Protein AF-A0A090T5P1-F1 (afdb_monomer_lite)

Secondary structure (DSSP, 8-state):
--HHHHHHHTT--SS--HHHHHHHHHHHHHHS-GGGT--HHHHHHHHHHHHHHHHHHHHHHHHHHHHHHHHHHHHHHHHHHHHHHHHHHHHHHHHHHHHHHHHHHHHHHHHHHHHHHHHHHHHHSS---GGGGGGSS--

Organism: NCBI:txid990268

pLDDT: mean 78.49, std 16.16, range [40.44, 96.19]

InterPro domains:
  IPR001623 DnaJ domain [PF00226] (8-58)
  IPR001623 DnaJ domain [PS50076] (5-86)
  IPR001623 DnaJ domain [SM00271] (4-58)
  IPR001623 DnaJ domain [cd06257] (8-54)
  IPR036869 Chaperone J-domain superfamily [G3DSA:1.10.287.110] (1-59)
  IPR036869 Chaperone J-domain superfamily [SSF46565] (5-59)

Sequence (139 aa):
MNYNEAVDILELPENYNESDINRSFRKLASKYHPDKGGDSEYMKKIIEAKQVLDQENLKNTGLTVKQLEIALQTIETKKTELEKYERVVRKLESVATTRVVGSLKSKKSMAYIASASFLGATFLSKEVPKEIFLYLLPT

Radius of gyration: 42.37 Å; chains: 1; bounding box: 67×35×111 Å

Foldseek 3Di:
DDLVLLCVLLVHDPDDDPVSLVVSLVVVCVVQPVVVVHDPVSNVSSVVSSVVVVVVVVVVVVVVVVVVVVVVVVVVVVVVVVVVVVVVVVVVVVVVVCVVVVVVVVVVVVVVVVVVVVVVVCVVDPDDDPPVVVVPDDD

Structure (mmCIF, N/CA/C/O backbone):
data_AF-A0A090T5P1-F1
#
_entry.id   AF-A0A090T5P1-F1
#
loop_
_atom_site.group_PDB
_atom_site.id
_atom_site.type_symbol
_atom_site.label_atom_id
_atom_site.label_alt_id
_atom_site.label_comp_id
_atom_site.label_asym_id
_atom_site.label_entity_id
_atom_site.label_seq_id
_atom_site.pdbx_PDB_ins_code
_atom_site.Cartn_x
_atom_site.Cartn_y
_atom_site.Cartn_z
_atom_site.occupancy
_atom_site.B_iso_or_equiv
_atom_site.auth_seq_id
_atom_site.auth_comp_id
_atom_site.auth_asym_id
_atom_site.auth_atom_id
_atom_site.pdbx_PDB_model_num
ATOM 1 N N . MET A 1 1 ? -11.195 -12.511 20.544 1.00 84.81 1 MET A N 1
ATOM 2 C CA . MET A 1 1 ? -12.385 -12.229 19.709 1.00 84.81 1 MET A CA 1
ATOM 3 C C . MET A 1 1 ? -12.163 -12.633 18.251 1.00 84.81 1 MET A C 1
ATOM 5 O O . MET A 1 1 ? -11.010 -12.631 17.830 1.00 84.81 1 MET A O 1
ATOM 9 N N . ASN A 1 2 ? -13.208 -12.976 17.485 1.00 92.88 2 ASN A N 1
ATOM 10 C CA . ASN A 1 2 ? -13.101 -13.237 16.032 1.00 92.88 2 ASN A CA 1
ATOM 11 C C . ASN A 1 2 ? -13.304 -11.947 15.196 1.00 92.88 2 ASN A C 1
ATOM 13 O O . ASN A 1 2 ? -13.854 -10.972 15.699 1.00 92.88 2 ASN A O 1
ATOM 17 N N . TYR A 1 3 ? -12.896 -11.933 13.921 1.00 90.81 3 TYR A N 1
ATOM 18 C CA . TYR A 1 3 ? -13.059 -10.786 13.014 1.00 90.81 3 TYR A CA 1
ATOM 19 C C . TYR A 1 3 ? -14.531 -10.404 12.816 1.00 90.81 3 TYR A C 1
ATOM 21 O O . TYR A 1 3 ? -14.889 -9.256 13.045 1.00 90.81 3 TYR A O 1
ATOM 29 N N . ASN A 1 4 ? -15.397 -11.367 12.477 1.00 92.94 4 ASN A N 1
ATOM 30 C CA . ASN A 1 4 ? -16.831 -11.103 12.276 1.00 92.94 4 ASN A CA 1
ATOM 31 C C . ASN A 1 4 ? -17.483 -10.541 13.548 1.00 92.94 4 ASN A C 1
ATOM 33 O O . ASN A 1 4 ? -18.231 -9.576 13.500 1.00 92.94 4 ASN A O 1
ATOM 37 N N . GLU A 1 5 ? -17.103 -11.085 14.703 1.00 93.94 5 GLU A N 1
ATOM 38 C CA . GLU A 1 5 ? -17.575 -10.610 16.003 1.00 93.94 5 GLU A CA 1
ATOM 39 C C . GLU A 1 5 ? -17.116 -9.165 16.285 1.00 93.94 5 GLU A C 1
ATOM 41 O O . GLU A 1 5 ? -17.871 -8.368 16.833 1.00 93.94 5 GLU A O 1
ATOM 46 N N . ALA A 1 6 ? -15.904 -8.788 15.863 1.00 93.88 6 ALA A N 1
ATOM 47 C CA . ALA A 1 6 ? -15.414 -7.414 15.963 1.00 93.88 6 ALA A CA 1
ATOM 48 C C . ALA A 1 6 ? -16.170 -6.433 15.051 1.00 93.88 6 ALA A C 1
ATOM 50 O O . ALA A 1 6 ? -16.408 -5.293 15.458 1.00 93.88 6 ALA A O 1
ATOM 51 N N . VAL A 1 7 ? -16.558 -6.869 13.847 1.00 94.56 7 VAL A N 1
ATOM 52 C CA . VAL A 1 7 ? -17.404 -6.095 12.920 1.00 94.56 7 VAL A CA 1
ATOM 53 C C . VAL A 1 7 ? -18.777 -5.845 13.537 1.00 94.56 7 VAL A C 1
ATOM 55 O O . VAL A 1 7 ? -19.234 -4.700 13.563 1.00 94.56 7 VAL A O 1
ATOM 58 N N . ASP A 1 8 ? -19.377 -6.889 14.111 1.00 95.12 8 ASP A N 1
ATOM 59 C CA . ASP A 1 8 ? -20.685 -6.819 14.760 1.00 95.12 8 ASP A CA 1
ATOM 60 C C . ASP A 1 8 ? -20.659 -5.902 15.996 1.00 95.12 8 ASP A C 1
ATOM 62 O O . ASP A 1 8 ? -21.525 -5.041 16.152 1.00 95.12 8 ASP A O 1
ATOM 66 N N . ILE A 1 9 ? -19.636 -6.017 16.856 1.00 94.81 9 ILE A N 1
ATOM 67 C CA . ILE A 1 9 ? -19.491 -5.191 18.073 1.00 94.81 9 ILE A CA 1
ATOM 68 C C . ILE A 1 9 ? -19.323 -3.705 17.749 1.00 94.81 9 ILE A C 1
ATOM 70 O O . ILE A 1 9 ? -19.793 -2.852 18.505 1.00 94.81 9 ILE A O 1
ATOM 74 N N . LEU A 1 10 ? -18.639 -3.383 16.650 1.00 94.44 10 LEU A N 1
ATOM 75 C CA . LEU A 1 10 ? -18.461 -2.004 16.197 1.00 94.44 10 LEU A CA 1
ATOM 76 C C . LEU A 1 10 ? -19.612 -1.505 15.313 1.00 94.44 10 LEU A C 1
ATOM 78 O O . LEU A 1 10 ? -19.550 -0.363 14.854 1.00 94.44 10 LEU A O 1
ATOM 82 N N . GLU A 1 11 ? -20.657 -2.315 15.112 1.00 94.31 11 GLU A N 1
ATOM 83 C CA . GLU A 1 11 ? -21.839 -1.985 14.308 1.00 94.31 11 GLU A CA 1
ATOM 84 C C . GLU A 1 11 ? -21.453 -1.469 12.908 1.00 94.31 11 GLU A C 1
ATOM 86 O O . GLU A 1 11 ? -21.958 -0.446 12.433 1.00 94.31 11 GLU A O 1
ATOM 91 N N . LEU A 1 12 ? -20.483 -2.130 12.269 1.00 94.06 12 LEU A N 1
ATOM 92 C CA . LEU A 1 12 ? -19.967 -1.706 10.970 1.00 94.06 12 LEU A CA 1
ATOM 93 C C . LEU A 1 12 ? -20.847 -2.231 9.821 1.00 94.06 12 LEU A C 1
ATOM 95 O O . LEU A 1 12 ? -21.347 -3.353 9.891 1.00 94.06 12 LEU A O 1
ATOM 99 N N . PRO A 1 13 ? -21.052 -1.439 8.751 1.00 92.56 13 PRO A N 1
ATOM 100 C CA . PRO A 1 13 ? -21.751 -1.903 7.551 1.00 92.56 13 PRO A CA 1
ATOM 101 C C . PRO A 1 13 ? -20.915 -2.950 6.805 1.00 92.56 13 PRO A C 1
ATOM 103 O O . PRO A 1 13 ? -19.706 -2.969 6.970 1.00 92.56 13 PRO A O 1
ATOM 106 N N . GLU A 1 14 ? -21.508 -3.755 5.914 1.00 87.56 14 GLU A N 1
ATOM 107 C CA . GLU A 1 14 ? -20.776 -4.791 5.148 1.00 87.56 14 GLU A CA 1
ATOM 108 C C . GLU A 1 14 ? -19.552 -4.259 4.385 1.00 87.56 14 GLU A C 1
ATOM 110 O O . GLU A 1 14 ? -18.565 -4.969 4.209 1.00 87.56 14 GLU A O 1
ATOM 115 N N . ASN A 1 15 ? -19.608 -3.004 3.934 1.00 88.81 15 ASN A N 1
ATOM 116 C CA . ASN A 1 15 ? -18.547 -2.364 3.168 1.00 88.81 15 ASN A CA 1
ATOM 117 C C . ASN A 1 15 ? -18.057 -1.121 3.918 1.00 88.81 15 ASN A C 1
ATOM 119 O O . ASN A 1 15 ? -18.486 0.003 3.651 1.00 88.81 15 ASN A O 1
ATOM 123 N N . TYR A 1 16 ? -17.215 -1.349 4.922 1.00 91.62 16 TYR A N 1
ATOM 124 C CA . TYR A 1 16 ? -16.675 -0.316 5.799 1.00 91.62 16 TYR A CA 1
ATOM 125 C C . TYR A 1 16 ? -15.216 -0.001 5.462 1.00 91.62 16 TYR A C 1
ATOM 127 O O . TYR A 1 16 ? -14.460 -0.854 4.999 1.00 91.62 16 TYR A O 1
ATOM 135 N N . A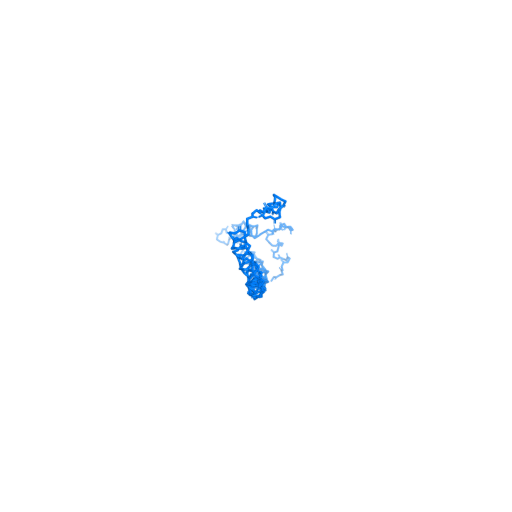SN A 1 17 ? -14.797 1.236 5.724 1.00 90.38 17 ASN A N 1
ATOM 136 C CA . ASN A 1 17 ? -13.400 1.654 5.619 1.00 90.38 17 ASN A CA 1
ATOM 137 C C . ASN A 1 17 ? -12.786 1.921 7.009 1.00 90.38 17 ASN A C 1
ATOM 139 O O . ASN A 1 17 ? -13.470 1.940 8.031 1.00 90.38 17 ASN A O 1
ATOM 143 N N . GLU A 1 18 ? -11.479 2.182 7.063 1.00 90.44 18 GLU A N 1
ATOM 144 C CA . GLU A 1 18 ? -10.773 2.471 8.321 1.00 90.44 18 GLU A CA 1
ATOM 145 C C . GLU A 1 18 ? -11.313 3.716 9.054 1.00 90.44 18 GLU A C 1
ATOM 147 O O . GLU A 1 18 ? -11.302 3.797 10.288 1.00 90.44 18 GLU A O 1
ATOM 152 N N . SER A 1 19 ? -11.834 4.697 8.315 1.00 91.44 19 SER A N 1
ATOM 153 C CA . SER A 1 19 ? -12.461 5.877 8.914 1.00 91.44 19 SER A CA 1
ATOM 154 C C . SER A 1 19 ? -13.787 5.534 9.604 1.00 91.44 19 SER A C 1
ATOM 156 O O . SER A 1 19 ? -14.086 6.110 10.652 1.00 91.44 19 SER A O 1
ATOM 158 N N . ASP A 1 20 ? -14.534 4.555 9.084 1.00 93.44 20 ASP A N 1
ATOM 159 C CA . ASP A 1 20 ? -15.778 4.059 9.674 1.00 93.44 20 ASP A CA 1
ATOM 160 C C . ASP A 1 20 ? -15.498 3.297 10.972 1.00 93.44 20 ASP A C 1
ATOM 162 O O . ASP A 1 20 ? -16.147 3.568 11.982 1.00 93.44 20 ASP A O 1
ATOM 166 N N . ILE A 1 21 ? -14.452 2.458 10.997 1.00 94.00 21 ILE A N 1
ATOM 167 C CA . ILE A 1 21 ? -13.966 1.781 12.218 1.00 94.00 21 ILE A CA 1
ATOM 168 C C . ILE A 1 21 ? -13.688 2.811 13.317 1.00 94.00 21 ILE A C 1
ATOM 170 O O . ILE A 1 21 ? -14.208 2.722 14.431 1.00 94.00 21 ILE A O 1
ATOM 174 N N . ASN A 1 22 ? -12.895 3.836 12.995 1.00 93.94 22 ASN A N 1
ATOM 175 C CA . ASN A 1 22 ? -12.515 4.874 13.949 1.00 93.94 22 ASN A CA 1
ATOM 176 C C . ASN A 1 22 ? -13.709 5.726 14.402 1.00 93.94 22 ASN A C 1
ATOM 178 O O . ASN A 1 22 ? -13.778 6.136 15.565 1.00 93.94 22 ASN A O 1
ATOM 182 N N . ARG A 1 23 ? -14.660 5.995 13.503 1.00 95.44 23 ARG A N 1
ATOM 183 C CA . ARG A 1 23 ? -15.884 6.741 13.808 1.00 95.44 23 ARG A CA 1
ATOM 184 C C . ARG A 1 23 ? -16.789 5.954 14.756 1.00 95.44 23 ARG A C 1
ATOM 186 O O . ARG A 1 23 ? -17.184 6.499 15.790 1.00 95.44 23 ARG A O 1
ATOM 193 N N . SER A 1 24 ? -17.091 4.697 14.433 1.00 95.75 24 SER A N 1
ATOM 194 C CA . SER A 1 24 ? -17.934 3.828 15.260 1.00 95.75 24 SER A CA 1
ATOM 195 C C . SER A 1 24 ? -17.309 3.575 16.626 1.00 95.75 24 SER A C 1
ATOM 197 O O . SER A 1 24 ? -17.985 3.735 17.642 1.00 95.75 24 SER A O 1
ATOM 199 N N . PHE A 1 25 ? -15.998 3.321 16.679 1.00 96.19 25 PHE A N 1
ATOM 200 C CA . PHE A 1 25 ? -15.274 3.183 17.940 1.00 96.19 25 PHE A CA 1
ATOM 201 C C . PHE A 1 25 ? -15.433 4.418 18.833 1.00 96.19 25 PHE A C 1
ATOM 203 O O . PHE A 1 25 ? -15.813 4.290 19.991 1.00 96.19 25 PHE A O 1
ATOM 210 N N . ARG A 1 26 ? -15.209 5.632 18.308 1.00 95.50 26 ARG A N 1
ATOM 211 C CA . ARG A 1 26 ? -15.361 6.875 19.093 1.00 95.50 26 ARG A CA 1
ATOM 212 C C . ARG A 1 26 ? -16.794 7.072 19.591 1.00 95.50 26 ARG A C 1
ATOM 214 O O . ARG A 1 26 ? -16.994 7.502 20.728 1.00 95.50 26 ARG A O 1
ATOM 221 N N . LYS A 1 27 ? -17.783 6.754 18.750 1.00 95.19 27 LYS A N 1
ATOM 222 C CA . LYS A 1 27 ? -19.211 6.834 19.089 1.00 95.19 27 LYS A CA 1
ATOM 223 C C . LYS A 1 27 ? -19.555 5.885 20.242 1.00 95.19 27 LYS A C 1
ATOM 225 O O . LYS A 1 27 ? -20.141 6.323 21.231 1.00 95.19 27 LYS A O 1
ATOM 230 N N . LEU A 1 28 ? -19.161 4.617 20.135 1.00 94.56 28 LEU A N 1
ATOM 231 C CA . LEU A 1 28 ? -19.433 3.589 21.141 1.00 94.56 28 LEU A CA 1
ATOM 232 C C . LEU A 1 28 ? -18.630 3.826 22.426 1.00 94.56 28 LEU A C 1
ATOM 234 O O . LEU A 1 28 ? -19.196 3.781 23.514 1.00 94.56 28 LEU A O 1
ATOM 238 N N . ALA A 1 29 ? -17.354 4.195 22.320 1.00 93.81 29 ALA A N 1
ATOM 239 C CA . ALA A 1 29 ? -16.509 4.502 23.470 1.00 93.81 29 ALA A CA 1
ATOM 240 C C . ALA A 1 29 ? -17.050 5.686 24.287 1.00 93.81 29 ALA A C 1
ATOM 242 O O . ALA A 1 29 ? -17.059 5.639 25.512 1.00 93.81 29 ALA A O 1
ATOM 243 N N . SER A 1 30 ? -17.565 6.738 23.639 1.00 92.81 30 SER A N 1
ATOM 244 C CA . SER A 1 30 ? -18.181 7.859 24.365 1.00 92.81 30 SER A CA 1
ATOM 245 C C . SER A 1 30 ? -19.465 7.453 25.100 1.00 92.81 30 SER A C 1
ATOM 247 O O . SER A 1 30 ? -19.752 8.009 26.159 1.00 92.81 30 SER A O 1
ATOM 249 N N . LYS A 1 31 ? -20.222 6.491 24.552 1.00 92.44 31 LYS A N 1
ATOM 250 C CA . LYS A 1 31 ? -21.477 5.977 25.123 1.00 92.44 31 LYS A CA 1
ATOM 251 C C . LYS A 1 31 ? -21.238 5.032 26.305 1.00 92.44 31 LYS A C 1
ATOM 253 O O . LYS A 1 31 ? -21.955 5.122 27.293 1.00 92.44 31 LYS A O 1
ATOM 258 N N . TYR A 1 32 ? -20.237 4.157 26.212 1.00 94.00 32 TYR A N 1
ATOM 259 C CA . TYR A 1 32 ? -19.936 3.129 27.218 1.00 94.00 32 TYR A CA 1
ATOM 260 C C . TYR A 1 32 ? -18.745 3.486 28.122 1.00 94.00 32 TYR A C 1
ATOM 262 O O . TYR A 1 32 ? -18.185 2.617 28.781 1.00 94.00 32 TYR A O 1
ATOM 270 N N . HIS A 1 33 ? -18.334 4.757 28.173 1.00 90.44 33 HIS A N 1
ATOM 271 C CA . HIS A 1 33 ? -17.204 5.165 29.006 1.00 90.44 33 HIS A CA 1
ATOM 272 C C . HIS A 1 33 ? -17.499 4.944 30.500 1.00 90.44 33 HIS A C 1
ATOM 274 O O . HIS A 1 33 ? -18.508 5.470 30.979 1.00 90.44 33 HIS A O 1
ATOM 280 N N . PRO A 1 34 ? -16.625 4.254 31.259 1.00 91.62 34 PRO A N 1
ATOM 281 C CA . PRO A 1 34 ? -16.862 3.972 32.677 1.00 91.62 34 PRO A CA 1
ATOM 282 C C . PRO A 1 34 ? -17.048 5.254 33.502 1.00 91.62 34 PRO A C 1
ATOM 284 O O . PRO A 1 34 ? -17.987 5.346 34.286 1.00 91.62 34 PRO A O 1
ATOM 287 N N . ASP A 1 35 ? -16.260 6.301 33.232 1.00 92.25 35 ASP A N 1
ATOM 288 C CA . ASP A 1 35 ? -16.388 7.596 33.928 1.00 92.25 35 ASP A CA 1
ATOM 289 C C . ASP A 1 35 ? -17.723 8.317 33.672 1.00 92.25 35 ASP A C 1
ATOM 291 O O . ASP A 1 35 ? -18.093 9.221 34.415 1.00 92.25 35 ASP A O 1
ATOM 295 N N . LYS A 1 36 ? -18.458 7.936 32.619 1.00 90.75 36 LYS A N 1
ATOM 296 C CA . LYS A 1 36 ? -19.791 8.474 32.304 1.00 90.75 36 LYS A CA 1
ATOM 297 C C . LYS A 1 36 ? -20.921 7.557 32.789 1.00 90.75 36 LYS A C 1
ATOM 299 O O . LYS A 1 36 ? -22.068 7.760 32.403 1.00 90.75 36 LYS A O 1
ATOM 304 N N . GLY A 1 37 ? -20.604 6.547 33.603 1.00 85.56 37 GLY A N 1
ATOM 305 C CA . GLY A 1 37 ? -21.557 5.534 34.065 1.00 85.56 37 GLY A CA 1
ATOM 306 C C . GLY A 1 37 ? -21.833 4.425 33.044 1.00 85.56 37 GLY A C 1
ATOM 307 O O . GLY A 1 37 ? -22.864 3.765 33.129 1.00 85.56 37 GLY A O 1
ATOM 308 N N . GLY A 1 38 ? -20.950 4.242 32.057 1.00 88.88 38 GLY A N 1
ATOM 309 C CA . GLY A 1 38 ? -21.031 3.163 31.075 1.00 88.88 38 GLY A CA 1
ATOM 310 C C . GLY A 1 38 ? -20.478 1.828 31.583 1.00 88.88 38 GLY A C 1
ATOM 311 O O . GLY A 1 38 ? -19.782 1.758 32.596 1.00 88.88 38 GLY A O 1
ATOM 312 N N . ASP A 1 39 ? -20.779 0.755 30.853 1.00 93.06 39 ASP A N 1
ATOM 313 C CA . ASP A 1 39 ? -20.341 -0.602 31.184 1.00 93.06 39 ASP A CA 1
ATOM 314 C C . ASP A 1 39 ? -18.857 -0.831 30.836 1.00 93.06 39 ASP A C 1
ATOM 316 O O . ASP A 1 39 ? -18.445 -0.779 29.672 1.00 93.06 39 ASP A O 1
ATOM 320 N N . SER A 1 40 ? -18.057 -1.128 31.864 1.00 92.06 40 SER A N 1
ATOM 321 C CA . SER A 1 40 ? -16.627 -1.417 31.738 1.00 92.06 40 SER A CA 1
ATOM 322 C C . SER A 1 40 ? -16.343 -2.691 30.937 1.00 92.06 40 SER A C 1
ATOM 324 O O . SER A 1 40 ? -15.367 -2.729 30.183 1.00 92.06 40 SER A O 1
ATOM 326 N N . GLU A 1 41 ? -17.174 -3.730 31.058 1.00 92.00 41 GLU A N 1
ATOM 327 C CA . GLU A 1 41 ? -16.981 -4.974 30.308 1.00 92.00 41 GLU A CA 1
ATOM 328 C C . GLU A 1 41 ? -17.261 -4.764 28.823 1.00 92.00 41 GLU A C 1
ATOM 330 O O . GLU A 1 41 ? -16.485 -5.201 27.969 1.00 92.00 41 GLU A O 1
ATOM 335 N N . TYR A 1 42 ? -18.324 -4.024 28.509 1.00 92.31 42 TYR A N 1
ATOM 336 C CA . TYR A 1 42 ? -18.657 -3.690 27.129 1.00 92.31 42 TYR A CA 1
ATOM 337 C C . TYR A 1 42 ? -17.593 -2.793 26.485 1.00 92.31 42 TYR A C 1
ATOM 339 O O . TYR A 1 42 ? -17.195 -3.018 25.341 1.00 92.31 42 TYR A O 1
ATOM 347 N N . MET A 1 43 ? -17.049 -1.828 27.235 1.00 93.81 43 MET A N 1
ATOM 348 C CA . MET A 1 43 ? -15.927 -1.009 26.772 1.00 93.81 43 MET A CA 1
ATOM 349 C C . MET A 1 43 ? -14.688 -1.856 26.439 1.00 93.81 43 MET A C 1
ATOM 351 O O . MET A 1 43 ? -14.046 -1.620 25.415 1.00 93.81 43 MET A O 1
ATOM 355 N N . LYS A 1 44 ? -14.359 -2.874 27.249 1.00 94.38 44 LYS A N 1
ATOM 356 C CA . LYS A 1 44 ? -13.248 -3.792 26.939 1.00 94.38 44 LYS A CA 1
ATOM 357 C C . LYS A 1 44 ? -13.465 -4.517 25.611 1.00 94.38 44 LYS A C 1
ATOM 359 O O . LYS A 1 44 ? -12.536 -4.569 24.810 1.00 94.38 44 LYS A O 1
ATOM 364 N N . LYS A 1 45 ? -14.685 -4.996 25.341 1.00 95.25 45 LYS A N 1
ATOM 365 C CA . LYS A 1 45 ? -15.036 -5.640 24.061 1.00 95.25 45 LYS A CA 1
ATOM 366 C C . LYS A 1 45 ? -14.886 -4.689 22.872 1.00 95.25 45 LYS A C 1
ATOM 368 O O . LYS A 1 45 ? -14.339 -5.078 21.847 1.00 95.25 45 LYS A O 1
ATOM 373 N N . ILE A 1 46 ? -15.303 -3.429 23.018 1.00 95.25 46 ILE A N 1
ATOM 374 C CA . ILE A 1 46 ? -15.137 -2.393 21.981 1.00 95.25 46 ILE A CA 1
ATOM 375 C C . ILE A 1 46 ? -13.647 -2.146 21.676 1.00 95.25 46 ILE A C 1
ATOM 377 O O . ILE A 1 46 ? -13.262 -1.999 20.514 1.00 95.25 46 ILE A O 1
ATOM 381 N N . ILE A 1 47 ? -12.798 -2.114 22.707 1.00 94.81 47 ILE A N 1
ATOM 382 C CA . ILE A 1 47 ? -11.344 -1.956 22.548 1.00 94.81 47 ILE A CA 1
ATOM 383 C C . ILE A 1 47 ? -10.737 -3.179 21.854 1.00 94.81 47 ILE A C 1
ATOM 385 O O . ILE A 1 47 ? -9.972 -3.014 20.903 1.00 94.81 47 ILE A O 1
ATOM 389 N N . GLU A 1 48 ? -11.102 -4.389 22.285 1.00 95.56 48 GLU A N 1
ATOM 390 C CA . GLU A 1 48 ? -10.641 -5.635 21.663 1.00 95.56 48 GLU A CA 1
ATOM 391 C C . GLU A 1 48 ? -11.072 -5.710 20.186 1.00 95.56 48 GLU A C 1
ATOM 393 O O . GLU A 1 48 ? -10.277 -6.105 19.334 1.00 95.56 48 GLU A O 1
ATOM 398 N N . ALA A 1 49 ? -12.279 -5.235 19.849 1.00 95.69 49 ALA A N 1
ATOM 399 C CA . ALA A 1 49 ? -12.788 -5.203 18.471 1.00 95.69 49 ALA A CA 1
ATOM 400 C C . ALA A 1 49 ? -11.910 -4.358 17.571 1.00 95.69 49 ALA A C 1
ATOM 402 O O . ALA A 1 49 ? -11.456 -4.814 16.520 1.00 95.69 49 ALA A O 1
ATOM 403 N N . LYS A 1 50 ? -11.621 -3.136 18.019 1.00 95.19 50 LYS A N 1
ATOM 404 C CA . LYS A 1 50 ? -10.760 -2.227 17.273 1.00 95.19 50 LYS A CA 1
ATOM 405 C C . LYS A 1 50 ? -9.371 -2.833 17.063 1.00 95.19 50 LYS A C 1
ATOM 407 O O . LYS A 1 50 ? -8.847 -2.768 15.957 1.00 95.19 50 LYS A O 1
ATOM 412 N N . GLN A 1 51 ? -8.796 -3.449 18.095 1.00 94.50 51 GLN A N 1
ATOM 413 C CA . GLN A 1 51 ? -7.469 -4.061 18.004 1.00 94.50 51 GLN A CA 1
ATOM 414 C C . GLN A 1 51 ? -7.409 -5.185 16.964 1.00 94.50 51 GLN A C 1
ATOM 416 O O . GLN A 1 51 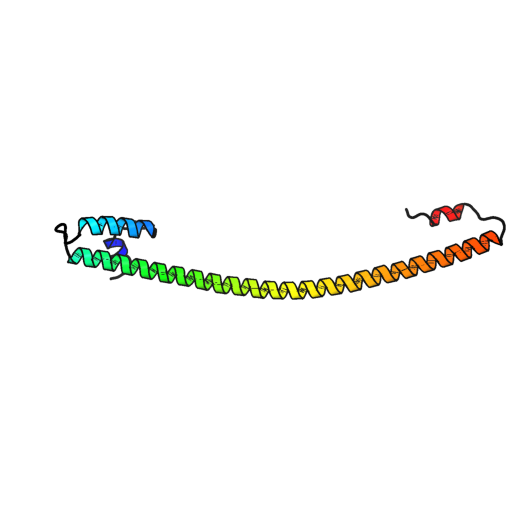? -6.456 -5.234 16.187 1.00 94.50 51 GLN A O 1
ATOM 421 N N . VAL A 1 52 ? -8.418 -6.061 16.920 1.00 94.19 52 VAL A N 1
ATOM 422 C CA . VAL A 1 52 ? -8.487 -7.147 15.929 1.00 94.19 52 VAL A CA 1
ATOM 423 C C . VAL A 1 52 ? -8.569 -6.590 14.505 1.00 94.19 52 VAL A C 1
ATOM 425 O O . VAL A 1 52 ? -7.824 -7.037 13.633 1.00 94.19 52 VAL A O 1
ATOM 428 N N . LEU A 1 53 ? -9.419 -5.585 14.267 1.00 92.06 53 LEU A N 1
ATOM 429 C CA . LEU A 1 53 ? -9.563 -4.983 12.938 1.00 92.06 53 LEU A CA 1
ATOM 430 C C . LEU A 1 53 ? -8.302 -4.230 12.483 1.00 92.06 53 LEU A C 1
ATOM 432 O O . LEU A 1 53 ? -7.906 -4.347 11.322 1.00 92.06 53 LEU A O 1
ATOM 436 N N . ASP A 1 54 ? -7.642 -3.503 13.388 1.00 90.50 54 ASP A N 1
ATOM 437 C CA . ASP A 1 54 ? -6.392 -2.793 13.089 1.00 90.50 54 ASP A CA 1
ATOM 438 C C . ASP A 1 54 ? -5.267 -3.776 12.715 1.00 90.50 54 ASP A C 1
ATOM 440 O O . ASP A 1 54 ? -4.521 -3.544 11.762 1.00 90.50 54 ASP A O 1
ATOM 444 N N . GLN A 1 55 ? -5.148 -4.898 13.439 1.00 89.38 55 GLN A N 1
ATOM 445 C CA . GLN A 1 55 ? -4.152 -5.933 13.142 1.00 89.38 55 GLN A CA 1
ATOM 446 C C . GLN A 1 55 ? -4.358 -6.553 11.760 1.00 89.38 55 GLN A C 1
ATOM 448 O O . GLN A 1 55 ? -3.382 -6.813 11.053 1.00 89.38 55 GLN A O 1
ATOM 453 N N . GLU A 1 56 ? -5.607 -6.782 11.368 1.00 87.50 56 GLU A N 1
ATOM 454 C CA . GLU A 1 56 ? -5.918 -7.350 10.060 1.00 87.50 56 GLU A CA 1
ATOM 455 C C . GLU A 1 56 ? -5.600 -6.362 8.929 1.00 87.50 56 GLU A C 1
ATOM 457 O O . GLU A 1 56 ? -4.979 -6.727 7.929 1.00 87.50 56 GLU A O 1
ATOM 462 N N . ASN A 1 57 ? -5.912 -5.080 9.126 1.00 85.88 57 ASN A N 1
ATOM 463 C CA . ASN A 1 57 ? -5.567 -4.024 8.176 1.00 85.88 57 ASN A CA 1
ATOM 464 C C . ASN A 1 57 ? -4.038 -3.869 8.010 1.00 85.88 57 ASN A C 1
ATOM 466 O O . ASN A 1 57 ? -3.523 -3.790 6.890 1.00 85.88 57 ASN A O 1
ATOM 470 N N . LEU A 1 58 ? -3.283 -3.926 9.114 1.00 80.56 58 LEU A N 1
ATOM 471 C CA . LEU A 1 58 ? -1.816 -3.891 9.102 1.00 80.56 58 LEU A CA 1
ATOM 472 C C . LEU A 1 58 ? -1.205 -5.072 8.336 1.00 80.56 58 LEU A C 1
ATOM 474 O O . LEU A 1 58 ? -0.257 -4.881 7.572 1.00 80.56 58 LEU A O 1
ATOM 478 N N . LYS A 1 59 ? -1.739 -6.288 8.505 1.00 78.56 59 LYS A N 1
ATOM 479 C CA . LYS A 1 59 ? -1.272 -7.474 7.765 1.00 78.56 59 LYS A CA 1
ATOM 480 C C . LYS A 1 59 ? -1.520 -7.334 6.268 1.00 78.56 59 LYS A C 1
ATOM 482 O O . LYS A 1 59 ? -0.610 -7.593 5.482 1.00 78.56 59 LYS A O 1
ATOM 487 N N . ASN A 1 60 ? -2.715 -6.887 5.888 1.00 76.12 60 ASN A N 1
ATOM 488 C CA . ASN A 1 60 ? -3.086 -6.690 4.489 1.00 76.12 60 ASN A CA 1
ATOM 489 C C . ASN A 1 60 ? -2.215 -5.615 3.830 1.00 76.12 60 ASN A C 1
ATOM 491 O O . ASN A 1 60 ? -1.652 -5.847 2.762 1.00 76.12 60 ASN A O 1
ATOM 495 N N . THR A 1 61 ? -2.002 -4.489 4.511 1.00 73.81 61 THR A N 1
ATOM 496 C CA . THR A 1 61 ? -1.120 -3.410 4.041 1.00 73.81 61 THR A CA 1
ATOM 497 C C . THR A 1 61 ? 0.344 -3.858 3.966 1.00 73.81 61 THR A C 1
ATOM 499 O O . THR A 1 61 ? 1.056 -3.547 3.016 1.00 73.81 61 THR A O 1
ATOM 502 N N . GLY A 1 62 ? 0.818 -4.650 4.928 1.00 72.81 62 GLY A N 1
ATOM 503 C CA . GLY A 1 62 ? 2.165 -5.222 4.876 1.00 72.81 62 GLY A CA 1
ATOM 504 C C . GLY A 1 62 ? 2.361 -6.180 3.696 1.00 72.81 62 GLY A C 1
ATOM 505 O O . GLY A 1 62 ? 3.439 -6.213 3.098 1.00 72.81 62 GLY A O 1
ATOM 506 N N . LEU A 1 63 ? 1.323 -6.939 3.330 1.00 71.94 63 LEU A N 1
ATOM 507 C CA . LEU A 1 63 ? 1.335 -7.806 2.152 1.00 71.94 63 LEU A CA 1
ATOM 508 C C . LEU A 1 63 ? 1.426 -6.990 0.855 1.00 71.94 63 LEU A C 1
ATOM 510 O O . LEU A 1 63 ? 2.225 -7.335 -0.015 1.00 71.94 63 LEU A O 1
ATOM 514 N N . THR A 1 64 ? 0.668 -5.893 0.745 1.00 76.31 64 THR A N 1
ATOM 515 C CA . THR A 1 64 ? 0.690 -5.030 -0.447 1.00 76.31 64 THR A CA 1
ATOM 516 C C . THR A 1 64 ? 2.023 -4.302 -0.599 1.00 76.31 64 THR A C 1
ATOM 518 O O . THR A 1 64 ? 2.571 -4.270 -1.697 1.00 76.31 64 THR A O 1
ATOM 521 N N . VAL A 1 65 ? 2.611 -3.793 0.488 1.00 82.69 65 VAL A N 1
ATOM 522 C CA . VAL A 1 65 ? 3.929 -3.133 0.449 1.00 82.69 65 VAL A CA 1
ATOM 523 C C . VAL A 1 65 ? 5.025 -4.101 -0.003 1.00 82.69 65 VAL A C 1
ATOM 525 O O . VAL A 1 65 ? 5.817 -3.751 -0.874 1.00 82.69 65 VAL A O 1
ATOM 528 N N . LYS A 1 66 ? 5.036 -5.342 0.502 1.00 81.69 66 LYS A N 1
ATOM 529 C CA . LYS A 1 66 ? 5.998 -6.369 0.057 1.00 81.69 66 LYS A CA 1
ATOM 530 C C . LYS A 1 66 ? 5.829 -6.726 -1.419 1.00 81.69 66 LYS A C 1
ATOM 532 O O . LYS A 1 66 ? 6.814 -6.896 -2.131 1.00 81.69 66 LYS A O 1
ATOM 537 N N . GLN A 1 67 ? 4.589 -6.837 -1.895 1.00 80.62 67 GLN A N 1
ATOM 538 C CA . GLN A 1 67 ? 4.309 -7.084 -3.312 1.00 80.62 67 GLN A CA 1
ATOM 539 C C . GLN A 1 67 ? 4.801 -5.929 -4.193 1.00 80.62 67 GLN A C 1
ATOM 541 O O . GLN A 1 67 ? 5.384 -6.171 -5.251 1.00 80.62 67 GLN A O 1
ATOM 546 N N . LEU A 1 68 ? 4.616 -4.684 -3.743 1.00 85.56 68 LEU A N 1
ATOM 547 C CA . LEU A 1 68 ? 5.130 -3.497 -4.424 1.00 85.56 68 LEU A CA 1
ATOM 548 C C . LEU A 1 68 ? 6.662 -3.459 -4.429 1.00 85.56 68 LEU A C 1
ATOM 550 O O . LEU A 1 68 ? 7.247 -3.143 -5.458 1.00 85.56 68 LEU A O 1
ATOM 554 N N . GLU A 1 69 ? 7.316 -3.828 -3.329 1.00 87.50 69 GLU A N 1
ATOM 555 C CA . GLU A 1 69 ? 8.779 -3.897 -3.237 1.00 87.50 69 GLU A CA 1
ATOM 556 C C . GLU A 1 69 ? 9.362 -4.910 -4.234 1.00 87.50 69 GLU A C 1
ATOM 558 O O . GLU A 1 69 ? 10.261 -4.581 -5.010 1.00 87.50 69 GLU A O 1
ATOM 563 N N . ILE A 1 70 ? 8.779 -6.111 -4.304 1.00 89.69 70 ILE A N 1
ATOM 564 C CA . ILE A 1 70 ? 9.159 -7.137 -5.288 1.00 89.69 70 ILE A CA 1
ATOM 565 C C . ILE A 1 70 ? 8.939 -6.626 -6.721 1.00 89.69 70 ILE A C 1
ATOM 567 O O . ILE A 1 70 ? 9.772 -6.847 -7.609 1.00 89.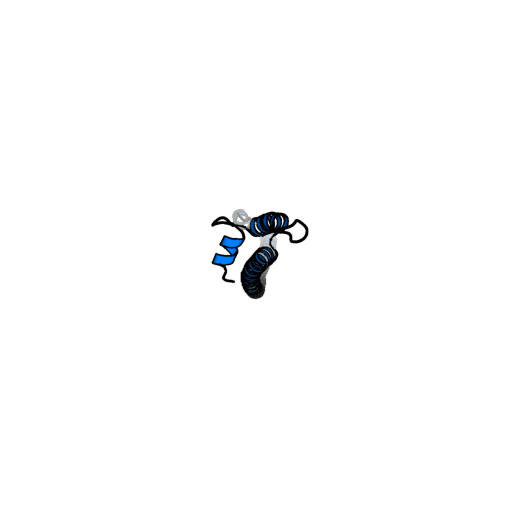69 70 ILE A O 1
ATOM 571 N N . ALA A 1 71 ? 7.828 -5.926 -6.967 1.00 88.69 71 ALA A N 1
ATOM 572 C CA . ALA A 1 71 ? 7.537 -5.344 -8.272 1.00 88.69 71 ALA A CA 1
ATOM 573 C C . ALA A 1 71 ? 8.562 -4.262 -8.658 1.00 88.69 71 ALA A C 1
ATOM 575 O O . ALA A 1 71 ? 9.051 -4.269 -9.789 1.00 88.69 71 ALA A O 1
ATOM 576 N N . LEU A 1 72 ? 8.941 -3.382 -7.727 1.00 92.38 72 LEU A N 1
ATOM 577 C CA . LEU A 1 72 ? 9.965 -2.356 -7.939 1.00 92.38 72 LEU A CA 1
ATOM 578 C C . LEU A 1 72 ? 11.327 -2.981 -8.249 1.00 92.38 72 LEU A C 1
ATOM 580 O O . LEU A 1 72 ? 11.950 -2.613 -9.243 1.00 92.38 72 LEU A O 1
ATOM 584 N N . GLN A 1 73 ? 11.737 -3.997 -7.491 1.00 92.25 73 GLN A N 1
ATOM 585 C CA . GLN A 1 73 ? 12.975 -4.732 -7.754 1.00 92.25 73 GLN A CA 1
ATOM 586 C C . GLN A 1 73 ? 12.970 -5.377 -9.154 1.00 92.25 73 GLN A C 1
ATOM 588 O O . GLN A 1 73 ? 13.963 -5.355 -9.889 1.00 92.25 73 GLN A O 1
ATOM 593 N N . THR A 1 74 ? 11.821 -5.911 -9.573 1.00 90.56 74 THR A N 1
ATOM 594 C CA . THR A 1 74 ? 11.635 -6.475 -10.919 1.00 90.56 74 THR A CA 1
ATOM 595 C C . THR A 1 74 ? 11.736 -5.402 -12.012 1.00 90.56 74 THR A C 1
ATOM 597 O O . THR A 1 74 ? 12.244 -5.661 -13.102 1.00 90.56 74 THR A O 1
ATOM 600 N N . ILE A 1 75 ? 11.270 -4.181 -11.749 1.00 88.94 75 ILE A N 1
ATOM 601 C CA . ILE A 1 75 ? 11.390 -3.063 -12.692 1.00 88.94 75 ILE A CA 1
ATOM 602 C C . ILE A 1 75 ? 12.846 -2.601 -12.805 1.00 88.94 75 ILE A C 1
ATOM 604 O O . ILE A 1 75 ? 13.339 -2.399 -13.916 1.00 88.94 75 ILE A O 1
ATOM 608 N N . GLU A 1 76 ? 13.550 -2.467 -11.682 1.00 90.94 76 GLU A N 1
ATOM 609 C CA . GLU A 1 76 ? 14.955 -2.050 -11.665 1.00 90.94 76 GLU A CA 1
ATOM 610 C C . GLU A 1 76 ? 15.844 -3.030 -12.428 1.00 90.94 76 GLU A C 1
ATOM 612 O O . GLU A 1 76 ? 16.627 -2.622 -13.288 1.00 90.94 76 GLU A O 1
ATOM 617 N N . THR A 1 77 ? 15.671 -4.332 -12.193 1.00 90.62 77 THR A N 1
ATOM 618 C CA . THR A 1 77 ? 16.414 -5.371 -12.923 1.00 90.62 77 THR A CA 1
ATOM 619 C C . THR A 1 77 ? 16.183 -5.268 -14.432 1.00 90.62 77 THR A C 1
ATOM 621 O O . THR A 1 77 ? 17.152 -5.187 -15.191 1.00 90.62 77 THR A O 1
ATOM 624 N N . LYS A 1 78 ? 14.929 -5.133 -14.878 1.00 87.81 78 LYS A N 1
ATOM 625 C CA . LYS A 1 78 ? 14.597 -4.924 -16.300 1.00 87.81 78 LYS A CA 1
ATOM 626 C C . LYS A 1 78 ? 15.211 -3.650 -16.882 1.00 87.81 78 LYS A C 1
ATOM 628 O O . LYS A 1 78 ? 15.685 -3.664 -18.018 1.00 87.81 78 LYS A O 1
ATOM 633 N N .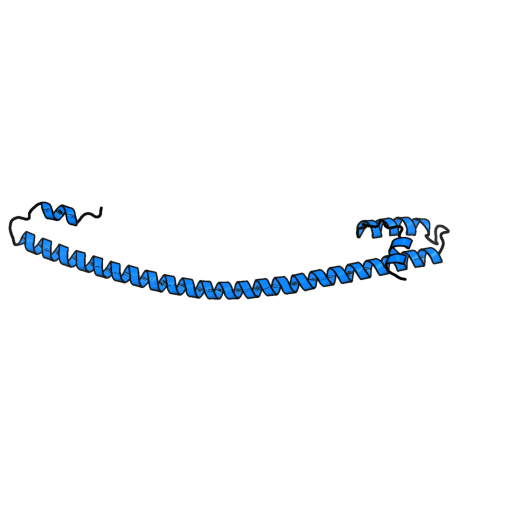 LYS A 1 79 ? 15.253 -2.554 -16.119 1.00 86.38 79 LYS A N 1
ATOM 634 C CA . LYS A 1 79 ? 15.904 -1.306 -16.550 1.00 86.38 79 LYS A CA 1
ATOM 635 C C . LYS A 1 79 ? 17.396 -1.523 -16.819 1.00 86.38 79 LYS A C 1
ATOM 637 O O . LYS A 1 79 ? 17.891 -1.105 -17.863 1.00 86.38 79 LYS A O 1
ATOM 642 N N . THR A 1 80 ? 18.098 -2.238 -15.936 1.00 86.62 80 THR A N 1
ATOM 643 C CA . THR A 1 80 ? 19.528 -2.534 -16.144 1.00 86.62 80 THR A CA 1
ATOM 644 C C . THR A 1 80 ? 19.788 -3.411 -17.372 1.00 86.62 80 THR A C 1
ATOM 646 O O . THR A 1 80 ? 20.828 -3.283 -18.022 1.00 86.62 80 THR A O 1
ATOM 649 N N . GLU A 1 81 ? 18.856 -4.299 -17.728 1.00 87.94 81 GLU A N 1
ATOM 650 C CA . GLU A 1 81 ? 18.949 -5.087 -18.958 1.00 87.94 81 GLU A CA 1
ATOM 651 C C . GLU A 1 81 ? 18.771 -4.219 -20.203 1.00 87.94 81 GLU A C 1
ATOM 653 O O . GLU A 1 81 ? 19.575 -4.319 -21.132 1.00 87.94 81 GLU A O 1
ATOM 658 N N . LEU A 1 82 ? 17.787 -3.317 -20.206 1.00 86.06 82 LEU A N 1
ATOM 659 C CA . LEU A 1 82 ? 17.575 -2.371 -21.305 1.00 86.06 82 LEU A CA 1
ATOM 660 C C . LEU A 1 82 ? 18.820 -1.514 -21.568 1.00 86.06 82 LEU A C 1
ATOM 662 O O . LEU A 1 82 ? 19.244 -1.381 -22.715 1.00 86.06 82 LEU A O 1
ATOM 666 N N . GLU A 1 83 ? 19.491 -1.036 -20.519 1.00 84.75 83 GLU A N 1
ATOM 667 C CA . GLU A 1 83 ? 20.747 -0.283 -20.648 1.00 84.75 83 GLU A CA 1
ATOM 668 C C . GLU A 1 83 ? 21.876 -1.101 -21.310 1.00 84.75 83 GLU A C 1
ATOM 670 O O . GLU A 1 83 ? 22.757 -0.549 -21.983 1.00 84.75 83 GLU A O 1
ATOM 675 N N . LYS A 1 84 ? 21.882 -2.434 -21.158 1.00 86.19 84 LYS A N 1
ATOM 676 C CA . LYS A 1 84 ? 22.819 -3.309 -21.886 1.00 86.19 84 LYS A CA 1
ATOM 677 C C . LYS A 1 84 ? 22.471 -3.358 -23.370 1.00 86.19 84 LYS A C 1
ATOM 679 O O . LYS A 1 84 ? 23.377 -3.198 -24.190 1.00 86.19 84 LYS A O 1
ATOM 684 N N . TYR A 1 85 ? 21.194 -3.521 -23.715 1.00 75.19 85 TYR A N 1
ATOM 685 C CA . TYR A 1 85 ? 20.749 -3.529 -25.110 1.00 75.19 85 TYR A CA 1
ATOM 686 C C . TYR A 1 85 ? 21.030 -2.198 -25.807 1.00 75.19 85 TYR A C 1
ATOM 688 O O . TYR A 1 85 ? 21.589 -2.198 -26.903 1.00 75.19 85 TYR A O 1
ATOM 696 N N . GLU A 1 86 ? 20.778 -1.063 -25.153 1.00 79.88 86 GLU A N 1
ATOM 697 C CA . GLU A 1 86 ? 21.111 0.246 -25.720 1.00 79.88 86 GLU A CA 1
ATOM 698 C C . GLU A 1 86 ? 22.606 0.393 -26.024 1.00 79.88 86 GLU A C 1
ATOM 700 O O . GLU A 1 86 ? 22.989 0.979 -27.035 1.00 79.88 86 GLU A O 1
ATOM 705 N N . ARG A 1 87 ? 23.488 -0.136 -25.165 1.00 82.25 87 ARG A N 1
ATOM 706 C CA . ARG A 1 87 ? 24.935 -0.112 -25.430 1.00 82.25 87 ARG A CA 1
ATOM 707 C C . ARG A 1 87 ? 25.305 -0.932 -26.662 1.00 82.25 87 ARG A C 1
ATOM 709 O O . ARG A 1 87 ? 26.219 -0.538 -27.384 1.00 82.25 87 ARG A O 1
ATOM 716 N N . VAL A 1 88 ? 24.622 -2.047 -26.910 1.00 84.56 88 VAL A N 1
ATOM 717 C CA . VAL A 1 88 ? 24.826 -2.854 -28.121 1.00 84.56 88 VAL A CA 1
ATOM 718 C C . VAL A 1 88 ? 24.328 -2.102 -29.351 1.00 84.56 88 VAL A C 1
ATOM 720 O O . VAL A 1 88 ? 25.075 -1.989 -30.321 1.00 84.56 88 VAL A O 1
ATOM 723 N N . VAL A 1 89 ? 23.129 -1.519 -29.291 1.00 79.69 89 VAL A N 1
ATOM 724 C CA . VAL A 1 89 ? 22.560 -0.721 -30.389 1.00 79.69 89 VAL A CA 1
ATOM 725 C C . VAL A 1 89 ? 23.470 0.460 -30.734 1.00 79.69 89 VAL A C 1
ATOM 727 O O . VAL A 1 89 ? 23.880 0.581 -31.884 1.00 79.69 89 VAL A O 1
ATOM 730 N N . ARG A 1 90 ? 23.920 1.241 -29.742 1.00 80.06 90 ARG A N 1
ATOM 731 C CA . ARG A 1 90 ? 24.866 2.355 -29.951 1.00 80.06 90 ARG A CA 1
ATOM 732 C C . ARG A 1 90 ? 26.169 1.908 -30.624 1.00 80.06 90 ARG A C 1
ATOM 734 O O . ARG A 1 90 ? 26.685 2.587 -31.512 1.00 80.06 90 ARG A O 1
ATOM 741 N N . LYS A 1 91 ? 26.716 0.750 -30.230 1.00 82.19 91 LYS A N 1
ATOM 742 C CA . LYS A 1 91 ? 27.911 0.184 -30.881 1.00 82.19 91 LYS A CA 1
ATOM 743 C C . LYS A 1 91 ? 27.628 -0.172 -32.339 1.00 82.19 91 LYS A C 1
ATOM 745 O O . LYS A 1 91 ? 28.423 0.181 -33.206 1.00 82.19 91 LYS A O 1
ATOM 750 N N . LEU A 1 92 ? 26.502 -0.820 -32.623 1.00 76.50 92 LEU A N 1
ATOM 751 C CA . LEU A 1 92 ? 26.109 -1.171 -33.989 1.00 76.50 92 LEU A CA 1
ATOM 752 C C . LEU A 1 92 ? 25.899 0.071 -34.864 1.00 76.50 92 LEU A C 1
ATOM 754 O O . LEU A 1 92 ? 26.402 0.109 -35.986 1.00 76.50 92 LEU A O 1
ATOM 758 N N . GLU A 1 93 ? 25.250 1.109 -34.338 1.00 68.06 93 GLU A N 1
ATOM 759 C CA . GLU A 1 93 ? 25.077 2.395 -35.020 1.00 68.06 93 GLU A CA 1
ATOM 760 C C . GLU A 1 93 ? 26.423 3.048 -35.355 1.00 68.06 93 GLU A C 1
ATOM 762 O O . GLU A 1 93 ? 26.639 3.469 -36.493 1.00 68.06 93 GLU A O 1
ATOM 767 N N . SER A 1 94 ? 27.375 3.077 -34.414 1.00 74.12 94 SER A N 1
ATOM 768 C CA . SER A 1 94 ? 28.716 3.628 -34.669 1.00 74.12 94 SER A CA 1
ATOM 769 C C . SER A 1 94 ? 29.473 2.865 -35.765 1.00 74.12 94 SER A C 1
ATOM 771 O O . SER A 1 94 ? 30.1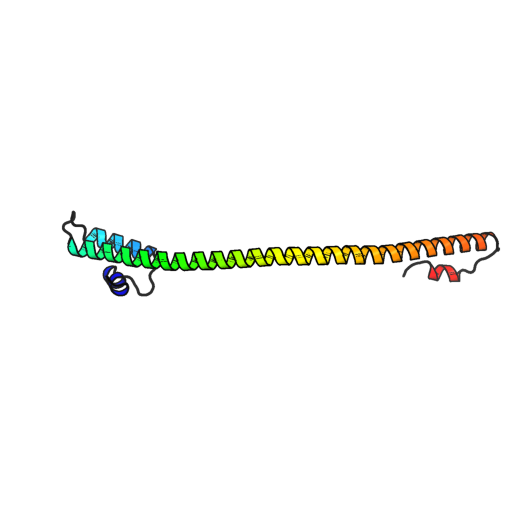54 3.463 -36.597 1.00 74.12 94 SER A O 1
ATOM 773 N N . VAL A 1 95 ? 29.314 1.542 -35.834 1.00 76.75 95 VAL A N 1
ATOM 774 C CA . VAL A 1 95 ? 29.947 0.708 -36.865 1.00 76.75 95 VAL A CA 1
ATOM 775 C C . VAL A 1 95 ? 29.272 0.911 -38.224 1.00 76.75 95 VAL A C 1
ATOM 777 O O . VAL A 1 95 ? 29.960 1.051 -39.239 1.00 76.75 95 VAL A O 1
ATOM 780 N N . ALA A 1 96 ? 27.940 0.971 -38.258 1.00 64.50 96 ALA A N 1
ATOM 781 C CA . ALA A 1 96 ? 27.172 1.204 -39.477 1.00 64.50 96 ALA A CA 1
ATOM 782 C C . ALA A 1 96 ? 27.469 2.589 -40.072 1.00 64.50 96 ALA A C 1
ATOM 784 O O . ALA A 1 96 ? 27.800 2.695 -41.254 1.00 64.50 96 ALA A O 1
ATOM 785 N N . THR A 1 97 ? 27.441 3.638 -39.246 1.00 61.12 97 THR A N 1
ATOM 786 C CA . THR A 1 97 ? 27.761 5.014 -39.657 1.00 61.12 97 THR A CA 1
ATOM 787 C C . THR A 1 97 ? 29.194 5.134 -40.160 1.00 61.12 97 THR A C 1
ATOM 789 O O . THR A 1 97 ? 29.409 5.681 -41.239 1.00 61.12 97 THR A O 1
ATOM 792 N N . THR A 1 98 ? 30.173 4.547 -39.465 1.00 65.00 98 THR A N 1
ATOM 793 C CA . THR A 1 98 ? 31.577 4.567 -39.909 1.00 65.00 98 THR A CA 1
ATOM 794 C C . THR A 1 98 ? 31.760 3.850 -41.250 1.00 65.00 98 THR A C 1
ATOM 796 O O . THR A 1 98 ? 32.470 4.346 -42.125 1.00 65.00 98 THR A O 1
ATOM 799 N N . ARG A 1 99 ? 31.082 2.714 -41.466 1.00 63.53 99 ARG A N 1
ATOM 800 C CA . ARG A 1 99 ? 31.131 1.975 -42.738 1.00 63.53 99 ARG A CA 1
ATOM 801 C C . ARG A 1 99 ? 30.490 2.766 -43.883 1.00 63.53 99 ARG A C 1
ATOM 803 O O . ARG A 1 99 ? 31.069 2.851 -44.967 1.00 63.53 99 ARG A O 1
ATOM 810 N N . VAL A 1 100 ? 29.336 3.388 -43.642 1.00 61.50 100 VAL A N 1
ATOM 811 C CA . VAL A 1 100 ? 28.642 4.225 -44.633 1.00 61.50 100 VAL A CA 1
ATOM 812 C C . VAL A 1 100 ? 29.475 5.464 -44.969 1.00 61.50 100 VAL A C 1
ATOM 814 O O . VAL A 1 100 ? 29.770 5.696 -46.142 1.00 61.50 100 VAL A O 1
ATOM 817 N N . VAL A 1 101 ? 29.949 6.205 -43.964 1.00 61.09 101 VAL A N 1
ATOM 818 C CA . VAL A 1 101 ? 30.797 7.398 -44.140 1.00 61.09 101 VAL A CA 1
ATOM 819 C C . VAL A 1 101 ? 32.120 7.049 -44.826 1.00 61.09 101 VAL A C 1
ATOM 821 O O . VAL A 1 101 ? 32.543 7.774 -45.725 1.00 61.09 101 VAL A O 1
ATOM 824 N N . GLY A 1 102 ? 32.752 5.925 -44.480 1.00 59.69 102 GLY A N 1
ATOM 825 C CA . GLY A 1 102 ? 33.973 5.448 -45.135 1.00 59.69 102 GLY A CA 1
ATOM 826 C C . GLY A 1 102 ? 33.762 5.137 -46.619 1.00 59.69 102 GLY A C 1
ATOM 827 O O . GLY A 1 102 ? 34.533 5.595 -47.466 1.00 59.69 102 GLY A O 1
ATOM 828 N N . SER A 1 103 ? 32.669 4.442 -46.953 1.00 61.38 103 SER A N 1
ATOM 829 C CA . SER A 1 103 ? 32.311 4.155 -48.349 1.00 61.38 103 SER A CA 1
ATOM 830 C C . SER A 1 103 ? 31.983 5.426 -49.148 1.00 61.38 103 SER A C 1
ATOM 832 O O . SER A 1 103 ? 32.356 5.540 -50.314 1.00 61.38 103 SER A O 1
ATOM 834 N N . LEU A 1 104 ? 31.361 6.426 -48.514 1.00 58.38 104 LEU A N 1
ATOM 835 C CA . LEU A 1 104 ? 31.068 7.728 -49.119 1.00 58.38 104 LEU A CA 1
ATOM 836 C C . LEU A 1 104 ? 32.330 8.572 -49.315 1.00 58.38 104 LEU A C 1
ATOM 838 O O . LEU A 1 104 ? 32.467 9.223 -50.348 1.00 58.38 104 LEU A O 1
ATOM 842 N N . LYS A 1 105 ? 33.267 8.555 -48.361 1.00 58.19 105 LYS A N 1
ATOM 843 C CA . LYS A 1 105 ? 34.536 9.289 -48.464 1.00 58.19 105 LYS A CA 1
ATOM 844 C C . LYS A 1 105 ? 35.400 8.740 -49.602 1.00 58.19 105 LYS A C 1
ATOM 846 O O . LYS A 1 105 ? 35.929 9.532 -50.374 1.00 58.19 105 LYS A O 1
ATOM 851 N N . SER A 1 106 ? 35.452 7.414 -49.758 1.00 60.41 106 SER A N 1
ATOM 852 C CA . SER A 1 106 ? 36.129 6.746 -50.881 1.00 60.41 106 SER A CA 1
ATOM 853 C C . SER A 1 106 ? 35.473 7.058 -52.237 1.00 60.41 106 SER A C 1
ATOM 855 O O . SER A 1 106 ? 36.168 7.380 -53.202 1.00 60.41 106 SER A O 1
ATOM 857 N N . LYS A 1 107 ? 34.132 7.057 -52.315 1.00 61.06 107 LYS A N 1
ATOM 858 C CA . LYS A 1 107 ? 33.405 7.446 -53.539 1.00 61.06 107 LYS A CA 1
ATOM 859 C C . LYS A 1 107 ? 33.610 8.923 -53.899 1.00 61.06 107 LYS A C 1
ATOM 861 O O . LYS A 1 107 ? 33.820 9.232 -55.068 1.00 61.06 107 LYS A O 1
ATOM 866 N N . LYS A 1 108 ? 33.617 9.830 -52.913 1.00 57.03 108 LYS A N 1
ATOM 867 C CA . LYS A 1 108 ? 33.903 11.260 -53.128 1.00 57.03 108 LYS A CA 1
ATOM 868 C C . LYS A 1 108 ? 35.339 11.493 -53.601 1.00 57.03 108 LYS A C 1
ATOM 870 O O . LYS A 1 108 ? 35.532 12.246 -54.547 1.00 57.03 108 LYS A O 1
ATOM 875 N N . SER A 1 109 ? 36.340 10.837 -53.004 1.00 56.12 109 SER A N 1
ATOM 876 C CA . SER A 1 109 ? 37.733 10.976 -53.455 1.00 56.12 109 SER A CA 1
ATOM 877 C C . SER A 1 109 ? 37.938 10.450 -54.876 1.00 56.12 109 SER A C 1
ATOM 879 O O . SER A 1 109 ? 38.614 11.101 -55.664 1.00 56.12 109 SER A O 1
ATOM 881 N N . MET A 1 110 ? 37.306 9.327 -55.234 1.00 58.72 110 MET A N 1
ATOM 882 C CA . MET A 1 110 ? 37.319 8.819 -56.612 1.00 58.72 110 MET A CA 1
ATOM 883 C C . MET A 1 110 ? 36.668 9.797 -57.592 1.00 58.72 110 MET A C 1
ATOM 885 O O . MET A 1 110 ? 37.220 10.036 -58.661 1.00 58.72 110 MET A O 1
ATOM 889 N N . ALA A 1 111 ? 35.540 10.406 -57.218 1.00 61.62 111 ALA A N 1
ATOM 890 C CA . ALA A 1 111 ? 34.878 11.411 -58.045 1.00 61.62 111 ALA A CA 1
ATOM 891 C C . ALA A 1 111 ? 35.751 12.661 -58.268 1.00 61.62 111 ALA A C 1
ATOM 893 O O . ALA A 1 111 ? 35.802 13.162 -59.386 1.00 61.62 111 ALA A O 1
ATOM 894 N N . TYR A 1 112 ? 36.479 13.132 -57.247 1.00 65.88 112 TYR A N 1
ATOM 895 C CA . TYR A 1 112 ? 37.427 14.247 -57.383 1.00 65.88 112 TYR A CA 1
ATOM 896 C C . TYR A 1 112 ? 38.630 13.912 -58.267 1.00 65.88 112 TYR A C 1
ATOM 898 O O . TYR A 1 112 ? 39.049 14.738 -59.071 1.00 65.88 112 TYR A O 1
ATOM 906 N N . ILE A 1 113 ? 39.198 12.712 -58.127 1.00 62.25 113 ILE A N 1
ATOM 907 C CA . ILE A 1 113 ? 40.315 12.272 -58.972 1.00 62.25 113 ILE A CA 1
ATOM 908 C C . ILE A 1 113 ? 39.843 12.166 -60.426 1.00 62.25 113 ILE A C 1
ATOM 910 O O . ILE A 1 113 ? 40.491 12.703 -61.319 1.00 62.25 113 ILE A O 1
ATOM 914 N N . ALA A 1 114 ? 38.679 11.554 -60.657 1.00 59.69 114 ALA A N 1
ATOM 915 C CA . ALA A 1 114 ? 38.085 11.446 -61.983 1.00 59.69 114 ALA A CA 1
ATOM 916 C C . ALA A 1 114 ? 37.790 12.823 -62.599 1.00 59.69 114 ALA A C 1
ATOM 918 O O . ALA A 1 114 ? 38.114 13.045 -63.764 1.00 59.69 114 ALA A O 1
ATOM 919 N N . SER A 1 115 ? 37.237 13.768 -61.829 1.00 56.31 115 SER A N 1
ATOM 920 C CA . SER A 1 115 ? 36.957 15.122 -62.320 1.00 56.31 115 SER A CA 1
ATOM 921 C C . SER A 1 115 ? 38.228 15.932 -62.583 1.00 56.31 115 SER A C 1
ATOM 923 O O . SER A 1 115 ? 38.289 16.635 -63.585 1.00 56.31 115 SER A O 1
ATOM 925 N N . ALA A 1 116 ? 39.269 15.805 -61.757 1.00 63.75 116 ALA A N 1
ATOM 926 C CA . ALA A 1 116 ? 40.554 16.468 -61.978 1.00 63.75 116 ALA A CA 1
ATOM 927 C C . ALA A 1 116 ? 41.291 15.914 -63.211 1.00 63.75 116 ALA A C 1
ATOM 929 O O . ALA A 1 116 ? 41.792 16.688 -64.027 1.00 63.75 116 ALA A O 1
ATOM 930 N N . SER A 1 117 ? 41.316 14.587 -63.386 1.00 57.81 117 SER A N 1
ATOM 931 C CA . SER A 1 117 ? 41.865 13.946 -64.588 1.00 57.81 117 SER A CA 1
ATOM 932 C C . SER A 1 117 ? 41.087 14.339 -65.842 1.00 57.81 117 SER A C 1
ATOM 934 O O . SER A 1 117 ? 41.695 14.613 -66.875 1.00 57.81 117 SER A O 1
ATOM 936 N N . PHE A 1 118 ? 39.758 14.431 -65.742 1.00 56.62 118 PHE A N 1
ATOM 937 C CA . PHE A 1 118 ? 38.909 14.919 -66.821 1.00 56.62 118 PHE A CA 1
ATOM 938 C C . PHE A 1 118 ? 39.231 16.381 -67.155 1.00 56.62 118 PHE A C 1
ATOM 940 O O . PHE A 1 118 ? 39.569 16.669 -68.295 1.00 56.62 118 PHE A O 1
ATOM 947 N N . LEU A 1 119 ? 39.258 17.289 -66.173 1.00 56.69 119 LEU A N 1
ATOM 948 C CA . LEU A 1 119 ? 39.616 18.696 -66.394 1.00 56.69 119 LEU A CA 1
ATOM 949 C C . LEU A 1 119 ? 41.001 18.856 -67.043 1.00 56.69 119 LEU A C 1
ATOM 951 O O . LEU A 1 119 ? 41.132 19.614 -68.001 1.00 56.69 119 LEU A O 1
ATOM 955 N N . GLY A 1 120 ? 42.010 18.100 -66.605 1.00 58.06 120 GLY A N 1
ATOM 956 C CA . GLY A 1 120 ? 43.336 18.095 -67.233 1.00 58.06 120 GLY A CA 1
ATOM 957 C C . GLY A 1 120 ? 43.312 17.609 -68.686 1.00 58.06 120 GLY A C 1
ATOM 958 O O . GLY A 1 120 ? 43.931 18.226 -69.552 1.00 58.06 120 GLY A O 1
ATOM 959 N N . ALA A 1 121 ? 42.541 16.558 -68.978 1.00 56.47 121 ALA A N 1
ATOM 960 C CA . ALA A 1 121 ? 42.354 16.062 -70.340 1.00 56.47 121 ALA A CA 1
ATOM 961 C C . ALA A 1 121 ? 41.627 17.084 -71.230 1.00 56.47 121 ALA A C 1
ATOM 963 O O . ALA A 1 121 ? 42.029 17.282 -72.371 1.00 56.47 121 ALA A O 1
ATOM 964 N N . THR A 1 122 ? 40.619 17.784 -70.702 1.00 55.25 122 THR A N 1
ATOM 965 C CA . THR A 1 122 ? 39.889 18.846 -71.421 1.00 55.25 122 THR A CA 1
ATOM 966 C C . THR A 1 122 ? 40.695 20.135 -71.596 1.00 55.25 122 THR A C 1
ATOM 968 O O . THR A 1 122 ? 40.474 20.885 -72.539 1.00 55.25 122 THR A O 1
ATOM 971 N N . PHE A 1 123 ? 41.659 20.403 -70.712 1.00 58.12 123 PHE A N 1
ATOM 972 C CA . PHE A 1 123 ? 4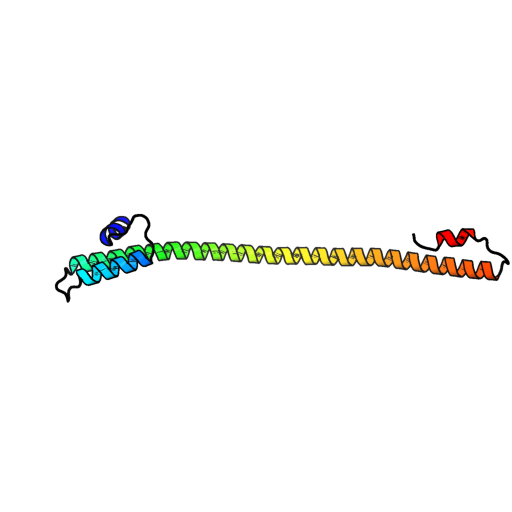2.593 21.518 -70.860 1.00 58.12 123 PHE A CA 1
ATOM 973 C C . PHE A 1 123 ? 43.659 21.221 -71.930 1.00 58.12 123 PHE A C 1
ATOM 975 O O . PHE A 1 123 ? 44.119 22.129 -72.617 1.00 58.12 123 PHE A O 1
ATOM 982 N N . LEU A 1 124 ? 44.026 19.944 -72.098 1.00 59.66 124 LEU A N 1
ATOM 983 C CA . LEU A 1 124 ? 44.991 19.473 -73.099 1.00 59.66 124 LEU A CA 1
ATOM 984 C C . LEU A 1 124 ? 44.357 19.131 -74.459 1.00 59.66 124 LEU A C 1
ATOM 986 O O . LEU A 1 124 ? 45.034 19.228 -75.479 1.00 59.66 124 LEU A O 1
ATOM 990 N N . SER A 1 125 ? 43.078 18.753 -74.498 1.00 54.03 125 SER A N 1
ATOM 991 C CA . SER A 1 125 ? 42.321 18.485 -75.727 1.00 54.03 125 SER A CA 1
ATOM 992 C C . SER A 1 125 ? 41.234 19.534 -75.911 1.00 54.03 125 SER A C 1
ATOM 994 O O . SER A 1 125 ? 40.279 19.607 -75.143 1.00 54.03 125 SER A O 1
ATOM 996 N N . LYS A 1 126 ? 41.394 20.355 -76.948 1.00 55.31 126 LYS A N 1
ATOM 997 C CA . LYS A 1 126 ? 40.423 21.372 -77.351 1.00 55.31 126 LYS A CA 1
ATOM 998 C C . LYS A 1 126 ? 39.076 20.696 -77.670 1.00 55.31 126 LYS A C 1
ATOM 1000 O O . LYS A 1 126 ? 39.012 19.896 -78.593 1.00 55.31 126 LYS A O 1
ATOM 1005 N N . GLU A 1 127 ? 38.044 21.114 -76.934 1.00 55.62 127 GLU A N 1
ATOM 1006 C CA . GLU A 1 127 ? 36.597 20.875 -77.118 1.00 55.62 127 GLU A CA 1
ATOM 1007 C C . GLU A 1 127 ? 35.979 19.660 -76.401 1.00 55.62 127 GLU A C 1
ATOM 1009 O O . GLU A 1 127 ? 36.357 18.509 -76.595 1.00 55.62 127 GLU A O 1
ATOM 1014 N N . VAL A 1 128 ? 34.961 19.940 -75.574 1.00 55.69 128 VAL A N 1
ATOM 1015 C CA . VAL A 1 128 ? 34.214 18.950 -74.781 1.00 55.69 128 VAL A CA 1
ATOM 1016 C C . VAL A 1 128 ? 32.717 19.072 -75.091 1.00 55.69 128 VAL A C 1
ATOM 1018 O O . VAL A 1 128 ? 32.176 20.177 -74.978 1.00 55.69 128 VAL A O 1
ATOM 1021 N N . PRO A 1 129 ? 32.019 17.977 -75.451 1.00 54.69 129 PRO A N 1
ATOM 1022 C CA . PRO A 1 129 ? 30.596 18.011 -75.774 1.00 54.69 129 PRO A CA 1
ATOM 1023 C C . PRO A 1 129 ? 29.694 18.219 -74.546 1.00 54.69 129 PRO A C 1
ATOM 1025 O O . PRO A 1 129 ? 29.954 17.727 -73.447 1.00 54.69 129 PRO A O 1
ATOM 1028 N N . LYS A 1 130 ? 28.578 18.925 -74.765 1.00 50.38 130 LYS A N 1
ATOM 1029 C CA . LYS A 1 130 ? 27.647 19.426 -73.731 1.00 50.38 130 LYS A CA 1
ATOM 1030 C C . LYS A 1 130 ? 26.866 18.341 -72.977 1.00 50.38 130 LYS A C 1
ATOM 1032 O O . LYS A 1 130 ? 26.279 18.625 -71.939 1.00 50.38 130 LYS A O 1
ATOM 1037 N N . GLU A 1 131 ? 26.876 17.109 -73.463 1.00 51.41 131 GLU A N 1
ATOM 1038 C CA . GLU A 1 131 ? 26.080 15.995 -72.930 1.00 51.41 131 GLU A CA 1
ATOM 1039 C C . GLU A 1 131 ? 26.594 15.487 -71.568 1.00 51.41 131 GLU A C 1
ATOM 1041 O O . GLU A 1 131 ? 25.843 14.906 -70.790 1.00 51.41 131 GLU A O 1
ATOM 1046 N N . ILE A 1 132 ? 27.852 15.787 -71.222 1.00 51.19 132 ILE A N 1
ATOM 1047 C CA . ILE A 1 132 ? 28.509 15.325 -69.986 1.00 51.19 132 ILE A CA 1
ATOM 1048 C C . ILE A 1 132 ? 28.031 16.106 -68.744 1.00 51.19 132 ILE A C 1
ATOM 1050 O O . ILE A 1 132 ? 28.078 15.592 -67.626 1.00 51.19 132 ILE A O 1
ATOM 1054 N N . PHE A 1 133 ? 27.482 17.316 -68.920 1.00 52.12 133 PHE A N 1
ATOM 1055 C CA . PHE A 1 133 ? 26.937 18.111 -67.809 1.00 52.12 133 PHE A CA 1
ATOM 1056 C C . PHE A 1 133 ? 25.706 17.472 -67.146 1.00 52.12 133 PHE A C 1
ATOM 1058 O O . PHE A 1 133 ? 25.441 17.740 -65.976 1.00 52.12 133 PHE A O 1
ATOM 1065 N N . LEU A 1 134 ? 24.985 16.593 -67.852 1.00 50.09 134 LEU A N 1
ATOM 1066 C CA . LEU A 1 134 ? 23.757 15.960 -67.356 1.00 50.09 134 LEU A CA 1
ATOM 1067 C C . LEU A 1 134 ? 24.000 14.838 -66.334 1.00 50.09 134 LEU A C 1
ATOM 1069 O O . LEU A 1 134 ? 23.075 14.473 -65.620 1.00 50.09 134 LEU A O 1
ATOM 1073 N N . TYR A 1 135 ? 25.230 14.323 -66.219 1.00 53.91 135 TYR A N 1
ATOM 1074 C CA . TYR A 1 135 ? 25.566 13.241 -65.280 1.00 53.91 135 TYR A CA 1
ATOM 1075 C C . TYR A 1 135 ? 26.255 13.727 -63.991 1.00 53.91 135 TYR A C 1
ATOM 1077 O O . TYR A 1 135 ? 26.540 12.926 -63.101 1.00 53.91 135 TYR A O 1
ATOM 1085 N N . LEU A 1 136 ? 26.551 15.031 -63.892 1.00 46.03 136 LEU A N 1
ATOM 1086 C CA . LEU A 1 136 ? 27.330 15.620 -62.794 1.00 46.03 136 LEU A CA 1
ATOM 1087 C C . LEU A 1 136 ? 26.491 16.407 -61.776 1.00 46.03 136 LEU A C 1
ATOM 1089 O O . LEU A 1 136 ? 27.013 16.792 -60.729 1.00 46.03 136 LEU A O 1
ATOM 1093 N N . LEU A 1 137 ? 25.212 16.648 -62.066 1.00 40.44 137 LEU A N 1
ATOM 1094 C CA . LEU A 1 137 ? 24.268 17.196 -61.098 1.00 40.44 137 LEU A CA 1
ATOM 1095 C C . LEU A 1 137 ? 23.422 16.054 -60.531 1.00 40.44 137 LEU A C 1
ATOM 1097 O O . LEU A 1 137 ? 22.892 15.256 -61.306 1.00 40.44 137 LEU A O 1
ATOM 1101 N N . PRO A 1 138 ? 23.303 15.942 -59.198 1.00 43.91 138 PRO A N 1
ATOM 1102 C CA . PRO A 1 138 ? 22.392 14.978 -58.615 1.00 43.91 138 PRO A CA 1
ATOM 1103 C C . PRO A 1 138 ? 20.963 15.434 -58.935 1.00 43.91 138 PRO A C 1
ATOM 1105 O O . PRO A 1 138 ? 20.649 16.614 -58.774 1.00 43.91 138 PRO A O 1
ATOM 1108 N N . THR A 1 139 ? 20.125 14.513 -59.410 1.00 43.00 139 THR A N 1
ATOM 1109 C CA . THR A 1 139 ? 18.664 14.688 -59.429 1.00 43.00 139 THR A CA 1
ATOM 1110 C C . THR A 1 139 ? 18.122 14.824 -58.017 1.00 43.00 139 THR A C 1
ATOM 1112 O O . THR A 1 139 ? 18.578 14.022 -57.165 1.00 43.00 139 THR A O 1
#